Protein AF-A0A127T4Y6-F1 (afdb_monomer_lite)

Foldseek 3Di:
DVVVVVVVCVVVVPPVCPLLNDDLVVLVVLLVVLQVLLVVLVVVLVVVVVVLVVVCVVPPCDPVSVVVVVVNVVSVVSSVVSVVSNVVSVVSNCVVPPD

Sequence (99 aa):
MKVLDSVTGFITRNKKRSFEELSDWMLAVLGVVAFLVAGYWGLMLSEAVPGFIKETNRTGISLPAVGLGLLLGGFGLSVWFFGCIAARCHTLLYERWFK

pLDDT: mean 87.0, std 16.01, range [45.47, 97.94]

Structure (mmCIF, N/CA/C/O backbone):
data_AF-A0A127T4Y6-F1
#
_entry.id   AF-A0A127T4Y6-F1
#
loop_
_atom_site.group_PDB
_atom_site.id
_atom_site.type_symbol
_atom_site.label_atom_id
_atom_site.label_alt_id
_atom_site.label_comp_id
_atom_site.label_asym_id
_atom_site.label_entity_id
_atom_site.label_seq_id
_atom_site.pdbx_PDB_ins_code
_atom_site.Cartn_x
_atom_site.Cartn_y
_atom_site.Cartn_z
_atom_site.occupancy
_atom_site.B_iso_or_equiv
_atom_site.auth_seq_id
_atom_site.auth_comp_id
_atom_site.auth_asym_id
_atom_site.auth_atom_id
_atom_site.pdbx_PDB_model_num
ATOM 1 N N . MET A 1 1 ? -20.222 39.672 1.276 1.00 51.53 1 MET A N 1
ATOM 2 C CA . MET A 1 1 ? -19.619 38.920 2.401 1.00 51.53 1 MET A CA 1
ATOM 3 C C . MET A 1 1 ? -20.484 37.752 2.887 1.00 51.53 1 MET A C 1
ATOM 5 O O . MET A 1 1 ? -19.945 36.667 2.982 1.00 51.53 1 MET A O 1
ATOM 9 N N . LYS A 1 2 ? -21.816 37.881 3.033 1.00 54.62 2 LYS A N 1
ATOM 10 C CA . LYS A 1 2 ? -22.705 36.772 3.470 1.00 54.62 2 LYS A CA 1
ATOM 11 C C . LYS A 1 2 ? -22.629 35.460 2.663 1.00 54.62 2 LYS A C 1
ATOM 13 O O . LYS A 1 2 ? -22.816 34.389 3.223 1.00 54.62 2 LYS A O 1
ATOM 18 N N . VAL A 1 3 ? -22.369 35.530 1.354 1.00 58.75 3 VAL A N 1
ATOM 19 C CA . VAL A 1 3 ? -22.286 34.329 0.499 1.00 58.75 3 VAL A CA 1
ATOM 20 C C . VAL A 1 3 ? -20.987 33.555 0.747 1.00 58.75 3 VAL A C 1
ATOM 22 O O . VAL A 1 3 ? -21.011 32.332 0.792 1.00 58.75 3 VAL A O 1
ATOM 25 N N . LEU A 1 4 ? -19.875 34.258 0.993 1.00 57.22 4 LEU A N 1
ATOM 26 C CA . LEU A 1 4 ? -18.589 33.638 1.330 1.00 57.22 4 LEU A CA 1
ATOM 27 C C . LEU A 1 4 ? -18.660 32.923 2.686 1.00 57.22 4 LEU A C 1
ATOM 29 O O . LEU A 1 4 ? -18.201 31.791 2.777 1.00 57.22 4 LEU A O 1
ATOM 33 N N . ASP A 1 5 ? -19.330 33.514 3.681 1.00 60.09 5 ASP A N 1
ATOM 34 C CA . ASP A 1 5 ? -19.520 32.897 5.005 1.00 60.09 5 ASP A CA 1
ATOM 35 C C . ASP A 1 5 ? -20.446 31.670 4.970 1.00 60.09 5 ASP A C 1
ATOM 37 O O . ASP A 1 5 ? -20.265 30.704 5.712 1.00 60.09 5 ASP A O 1
ATOM 41 N N . SER A 1 6 ? -21.436 31.667 4.073 1.00 57.75 6 SER A N 1
ATOM 42 C CA . SER A 1 6 ? -22.319 30.510 3.904 1.00 57.75 6 SER A CA 1
ATOM 43 C C . SER A 1 6 ? -21.617 29.342 3.206 1.00 57.75 6 SER A C 1
ATOM 45 O O . SER A 1 6 ? -21.907 28.185 3.514 1.00 57.75 6 SER A O 1
ATOM 47 N N . VAL A 1 7 ? -20.695 29.627 2.280 1.00 58.62 7 VAL A N 1
ATOM 48 C CA . VAL A 1 7 ? -19.903 28.605 1.580 1.00 58.62 7 VAL A CA 1
ATOM 49 C C . VAL A 1 7 ? -18.814 28.042 2.498 1.00 58.62 7 VAL A C 1
ATOM 51 O O . VAL A 1 7 ? -18.643 26.823 2.559 1.00 58.62 7 VAL A O 1
ATOM 54 N N . THR A 1 8 ? -18.134 28.881 3.286 1.00 58.03 8 THR A N 1
ATOM 55 C CA . THR A 1 8 ? -17.165 28.411 4.294 1.00 58.03 8 THR A CA 1
ATOM 56 C C . THR A 1 8 ? -17.848 27.620 5.407 1.00 58.03 8 THR A C 1
ATOM 58 O O . THR A 1 8 ? -17.318 26.590 5.827 1.00 58.03 8 THR A O 1
ATOM 61 N N . GLY A 1 9 ? -19.055 28.016 5.824 1.00 54.16 9 GLY A N 1
ATOM 62 C CA . GLY A 1 9 ? -19.888 27.267 6.767 1.00 54.16 9 GLY A CA 1
ATOM 63 C C . GLY A 1 9 ? -20.293 25.881 6.257 1.00 54.16 9 GLY A C 1
ATOM 64 O O . GLY A 1 9 ? -20.284 24.918 7.019 1.00 54.16 9 GLY A O 1
ATOM 65 N N . PHE A 1 10 ? -20.590 25.731 4.963 1.00 52.97 10 PHE A N 1
ATOM 66 C CA . PHE A 1 10 ? -20.938 24.429 4.380 1.00 52.97 10 PHE A CA 1
ATOM 67 C C . PHE A 1 10 ? -19.715 23.505 4.236 1.00 52.97 10 PHE A C 1
ATOM 69 O O . PHE A 1 10 ? -19.812 22.300 4.468 1.00 52.97 10 PHE A O 1
ATOM 76 N N . ILE A 1 11 ? -18.544 24.078 3.933 1.00 52.12 11 ILE A N 1
ATOM 77 C CA . ILE A 1 11 ? -17.266 23.352 3.849 1.00 52.12 11 ILE A CA 1
ATOM 78 C C . ILE A 1 11 ? -16.773 22.916 5.239 1.00 52.12 11 ILE A C 1
ATOM 80 O O . ILE A 1 11 ? -16.244 21.816 5.384 1.00 52.12 11 ILE A O 1
ATOM 84 N N . THR A 1 12 ? -16.987 23.732 6.275 1.00 53.84 12 THR A N 1
ATOM 85 C CA . THR A 1 12 ? -16.591 23.415 7.664 1.00 53.84 12 THR A CA 1
ATOM 86 C C . THR A 1 12 ? -17.602 22.539 8.408 1.00 53.84 12 THR A C 1
ATOM 88 O O . THR A 1 12 ? -17.221 21.807 9.320 1.00 53.84 12 THR A O 1
ATOM 91 N N . ARG A 1 13 ? -18.881 22.546 8.008 1.00 45.81 13 ARG A N 1
ATOM 92 C CA . ARG A 1 13 ? -19.943 21.720 8.612 1.00 45.81 13 ARG A CA 1
ATOM 93 C C . ARG A 1 13 ? -19.939 20.262 8.149 1.00 45.81 13 ARG A C 1
ATOM 95 O O . ARG A 1 13 ? -20.530 19.418 8.823 1.00 45.81 13 ARG A O 1
ATOM 102 N N . ASN A 1 14 ? -19.205 19.925 7.090 1.00 45.47 14 ASN A N 1
ATOM 103 C CA . ASN A 1 14 ? -18.748 18.553 6.874 1.00 45.47 14 ASN A CA 1
ATOM 104 C C . ASN A 1 14 ? -17.603 18.254 7.848 1.00 45.47 14 ASN A C 1
ATOM 106 O O . ASN A 1 14 ? -16.452 18.066 7.451 1.00 45.47 14 ASN A O 1
ATOM 110 N N . LYS A 1 15 ? -17.929 18.210 9.148 1.00 47.28 15 LYS A N 1
ATOM 111 C CA . LYS A 1 15 ? -17.091 17.575 10.164 1.00 47.28 15 LYS A CA 1
ATOM 112 C C . LYS A 1 15 ? -16.781 16.194 9.598 1.00 47.28 15 LYS A C 1
ATOM 114 O O . LYS A 1 15 ? -17.694 15.382 9.454 1.00 47.28 15 LYS A O 1
ATOM 119 N N . LYS A 1 16 ? -15.541 15.981 9.143 1.00 46.38 16 LYS A N 1
ATOM 120 C CA . LYS A 1 16 ? -15.112 14.692 8.601 1.00 46.38 16 LYS A CA 1
ATOM 121 C C . LYS A 1 16 ? -15.465 13.674 9.674 1.00 46.38 16 LYS A C 1
ATOM 123 O O . LYS A 1 16 ? -14.869 13.732 10.746 1.00 46.38 16 LYS A O 1
ATOM 128 N N . ARG A 1 17 ? -16.483 12.840 9.433 1.00 56.50 17 ARG A N 1
ATOM 129 C CA . ARG A 1 17 ? -16.857 11.784 10.374 1.00 56.50 17 ARG A CA 1
ATOM 130 C C . ARG A 1 17 ? -15.606 10.945 10.550 1.00 56.50 17 ARG A C 1
ATOM 132 O O . ARG A 1 17 ? -15.142 10.325 9.592 1.00 56.50 17 ARG A O 1
ATOM 139 N N . SER A 1 18 ? -14.991 11.060 11.723 1.00 71.06 18 SER A N 1
ATOM 140 C CA . SER A 1 18 ? -13.783 10.311 12.043 1.00 71.06 18 SER A CA 1
ATOM 141 C C . SER A 1 18 ? -14.141 8.832 11.972 1.00 71.06 18 SER A C 1
ATOM 143 O O . SER A 1 18 ? -15.278 8.460 12.270 1.00 71.06 18 SER A O 1
ATOM 145 N N . PHE A 1 19 ? -13.190 7.972 11.610 1.00 77.31 19 PHE A N 1
ATOM 146 C CA . PHE A 1 19 ? -13.409 6.525 11.685 1.00 77.31 19 PHE A CA 1
ATOM 147 C C . PHE A 1 19 ? -13.853 6.094 13.098 1.00 77.31 19 PHE A C 1
ATOM 149 O O . PHE A 1 19 ? -14.574 5.118 13.259 1.00 77.31 19 PHE A O 1
ATOM 156 N N . GLU A 1 20 ? -13.502 6.878 14.115 1.00 77.75 20 GLU A N 1
ATOM 157 C CA . GLU A 1 20 ? -13.928 6.707 15.507 1.00 77.75 20 GLU A CA 1
ATOM 158 C C . GLU A 1 20 ? -15.432 6.909 15.742 1.00 77.75 20 GLU A C 1
ATOM 160 O O . GLU A 1 20 ? -15.970 6.365 16.698 1.00 77.75 20 GLU A O 1
ATOM 165 N N . GLU A 1 21 ? -16.137 7.653 14.892 1.00 80.44 21 GLU A N 1
ATOM 166 C CA . GLU A 1 21 ? -17.585 7.877 15.030 1.00 80.44 21 GLU A CA 1
ATOM 167 C C . GLU A 1 21 ? -18.414 6.781 14.315 1.00 80.44 21 GLU A C 1
ATOM 169 O O . GLU A 1 21 ? -19.643 6.787 14.386 1.00 80.44 21 GLU A O 1
ATOM 174 N N . LEU A 1 22 ? -17.769 5.839 13.610 1.00 84.25 22 LEU A N 1
ATOM 175 C CA . LEU A 1 22 ? -18.428 4.745 12.883 1.00 84.25 22 LEU A CA 1
ATOM 176 C C . LEU A 1 22 ? -18.791 3.577 13.818 1.00 84.25 22 LEU A C 1
ATOM 178 O O . LEU A 1 22 ? -18.086 3.313 14.793 1.00 84.25 22 LEU A O 1
ATOM 182 N N . SER A 1 23 ? -19.863 2.842 13.494 1.00 89.38 23 SER A N 1
ATOM 183 C CA . SER A 1 23 ? -20.215 1.596 14.190 1.00 89.38 23 SER A CA 1
ATOM 184 C C . SER A 1 23 ? -19.236 0.468 13.854 1.00 89.38 23 SER A C 1
ATOM 186 O O . SER A 1 23 ? -18.646 0.449 12.772 1.00 89.38 23 SER A O 1
ATOM 188 N N . ASP A 1 24 ? -19.098 -0.502 14.758 1.00 90.50 24 ASP A N 1
ATOM 189 C CA . ASP A 1 24 ? -18.136 -1.605 14.618 1.00 90.50 24 ASP A CA 1
ATOM 190 C C . ASP A 1 24 ? -18.374 -2.424 13.347 1.00 90.50 24 ASP A C 1
ATOM 192 O O . ASP A 1 24 ? -17.451 -2.691 12.586 1.00 90.50 24 ASP A O 1
ATOM 196 N N . TRP A 1 25 ? -19.634 -2.739 13.043 1.00 89.31 25 TRP A N 1
ATOM 197 C CA . TRP A 1 25 ? -19.986 -3.447 11.812 1.00 89.31 25 TRP A CA 1
ATOM 198 C C . TRP A 1 25 ? -19.620 -2.662 10.550 1.00 89.31 25 TRP A C 1
ATOM 200 O O . TRP A 1 25 ? -19.145 -3.247 9.578 1.00 89.31 25 TRP A O 1
ATOM 210 N N . MET A 1 26 ? -19.788 -1.336 10.558 1.00 90.00 26 MET A N 1
ATOM 211 C CA . MET A 1 26 ? -19.431 -0.502 9.410 1.00 90.00 26 MET A CA 1
ATOM 212 C C . MET A 1 26 ? -17.910 -0.385 9.252 1.00 90.00 26 MET A C 1
ATOM 214 O O . MET A 1 26 ? -17.413 -0.431 8.127 1.00 90.00 26 MET A O 1
ATOM 218 N N . LEU A 1 27 ? -17.168 -0.309 10.364 1.00 91.88 27 LEU A N 1
ATOM 219 C CA . LEU A 1 27 ? -15.704 -0.382 10.371 1.00 91.88 27 LEU A CA 1
ATOM 220 C C . LEU A 1 27 ? -15.193 -1.727 9.858 1.00 91.88 27 LEU A C 1
ATOM 222 O O . LEU A 1 27 ? -14.242 -1.751 9.080 1.00 91.88 27 LEU A O 1
ATOM 226 N N . ALA A 1 28 ? -15.827 -2.832 10.250 1.00 93.50 28 ALA A N 1
ATOM 227 C CA . ALA A 1 28 ? -15.447 -4.168 9.806 1.00 93.50 28 ALA A CA 1
ATOM 228 C C . ALA A 1 28 ? -15.640 -4.324 8.295 1.00 93.50 28 ALA A C 1
ATOM 230 O O . ALA A 1 28 ? -14.707 -4.715 7.597 1.00 93.50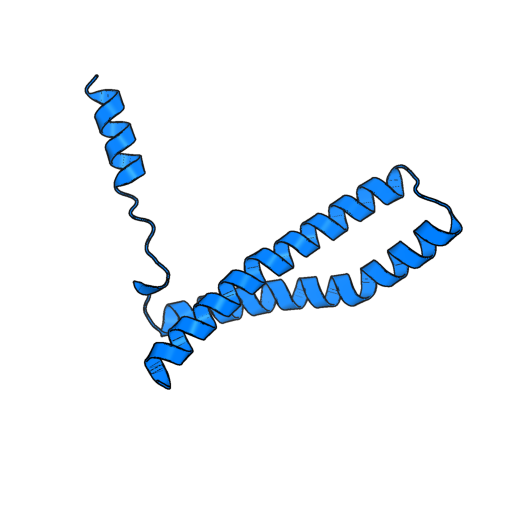 28 ALA A O 1
ATOM 231 N N . VAL A 1 29 ? -16.808 -3.941 7.769 1.00 94.94 29 VAL A N 1
ATOM 232 C CA . VAL A 1 29 ? -17.077 -3.997 6.322 1.00 94.94 29 VAL A CA 1
ATOM 233 C C . VAL A 1 29 ? -16.103 -3.108 5.551 1.00 94.94 29 VAL A C 1
ATOM 235 O O . VAL A 1 29 ? -15.504 -3.558 4.575 1.00 94.94 29 VAL A O 1
ATOM 238 N N . LEU A 1 30 ? -15.895 -1.866 5.997 1.00 94.06 30 LEU A N 1
ATOM 239 C CA . LEU A 1 30 ? -14.983 -0.937 5.332 1.00 94.06 30 LEU A CA 1
ATOM 240 C C . LEU A 1 30 ? -13.533 -1.435 5.369 1.00 94.06 30 LEU A C 1
ATOM 242 O O . LEU A 1 30 ? -12.838 -1.377 4.355 1.00 94.06 30 LEU A O 1
ATOM 246 N N . GLY A 1 31 ? -13.098 -1.962 6.514 1.00 95.06 31 GLY A N 1
ATOM 247 C CA . GLY A 1 31 ? -11.775 -2.546 6.694 1.00 95.06 31 GLY A CA 1
ATOM 248 C C . GLY A 1 31 ? -11.550 -3.753 5.788 1.00 95.06 31 GLY A C 1
ATOM 249 O O . GLY A 1 31 ? -10.521 -3.817 5.122 1.00 95.06 31 GLY A O 1
ATOM 250 N N . VAL A 1 32 ? -12.525 -4.664 5.693 1.00 97.31 32 VAL A N 1
ATOM 251 C CA . VAL A 1 32 ? -12.455 -5.843 4.813 1.00 97.31 32 VAL A CA 1
ATOM 252 C C . VAL A 1 32 ? -12.422 -5.435 3.343 1.00 97.31 32 VAL A C 1
ATOM 254 O O . VAL A 1 32 ? -11.571 -5.921 2.604 1.00 97.31 32 VAL A O 1
ATOM 257 N N . VAL A 1 33 ? -13.292 -4.522 2.905 1.00 97.12 33 VAL A N 1
ATOM 258 C CA . VAL A 1 33 ? -13.293 -4.057 1.507 1.00 97.12 33 VAL A CA 1
ATOM 259 C C . VAL A 1 33 ? -11.968 -3.378 1.161 1.00 97.12 33 VAL A C 1
ATOM 261 O O . VAL A 1 33 ? -11.370 -3.695 0.133 1.00 97.12 33 VAL A O 1
ATOM 264 N N . ALA A 1 34 ? -11.467 -2.496 2.029 1.00 95.94 34 ALA A N 1
ATOM 265 C CA . ALA A 1 34 ? -10.173 -1.851 1.825 1.00 95.94 34 ALA A CA 1
ATOM 266 C C . ALA A 1 34 ? -9.027 -2.876 1.799 1.00 95.94 34 ALA A C 1
ATOM 268 O O . ALA A 1 34 ? -8.156 -2.806 0.932 1.00 95.94 34 ALA A O 1
ATOM 269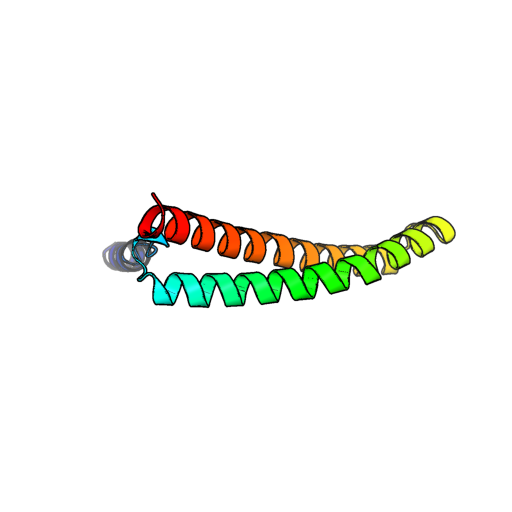 N N . PHE A 1 35 ? -9.059 -3.869 2.691 1.00 96.81 35 PHE A N 1
ATOM 270 C CA . PHE A 1 35 ? -8.083 -4.953 2.720 1.00 96.81 35 PHE A CA 1
ATOM 271 C C . PHE A 1 35 ? -8.101 -5.776 1.428 1.00 96.81 35 PHE A C 1
ATOM 273 O O . PHE A 1 35 ? -7.040 -6.051 0.880 1.00 96.81 35 PHE A O 1
ATOM 280 N N . LEU A 1 36 ? -9.278 -6.124 0.901 1.00 97.62 36 LEU A N 1
ATOM 281 C CA . LEU A 1 36 ? -9.400 -6.877 -0.351 1.00 97.62 36 LEU A CA 1
ATOM 282 C C . LEU A 1 36 ? -8.859 -6.091 -1.547 1.00 97.62 36 LEU A C 1
ATOM 284 O O . LEU A 1 36 ? -8.146 -6.657 -2.373 1.00 97.62 36 LEU A O 1
ATOM 288 N N . VAL A 1 37 ? -9.146 -4.788 -1.627 1.00 96.38 37 VAL A N 1
ATOM 289 C CA . VAL A 1 37 ? -8.611 -3.925 -2.692 1.00 96.38 37 VAL A CA 1
ATOM 290 C C . VAL A 1 37 ? -7.087 -3.831 -2.597 1.00 96.38 37 VAL A C 1
ATOM 292 O O . VAL A 1 37 ? -6.396 -4.032 -3.596 1.00 96.38 37 VAL A O 1
ATOM 295 N N . ALA A 1 38 ? -6.551 -3.565 -1.403 1.00 97.12 38 ALA A N 1
ATOM 296 C CA . ALA A 1 38 ? -5.108 -3.504 -1.185 1.00 97.12 38 ALA A CA 1
ATOM 297 C C . ALA A 1 38 ? -4.430 -4.854 -1.465 1.00 97.12 38 ALA A C 1
ATOM 299 O O . ALA A 1 38 ? -3.383 -4.895 -2.105 1.00 97.12 38 ALA A O 1
ATOM 300 N N . GLY A 1 39 ? -5.046 -5.955 -1.035 1.00 96.88 39 GLY A N 1
ATOM 301 C CA . GLY A 1 39 ? -4.562 -7.312 -1.259 1.00 96.88 39 GLY A CA 1
ATOM 302 C C . GLY A 1 39 ? -4.529 -7.676 -2.739 1.00 96.88 39 GLY A C 1
ATOM 303 O O . GLY A 1 39 ? -3.505 -8.151 -3.218 1.00 96.88 39 GLY A O 1
ATOM 304 N N . TYR A 1 40 ? -5.599 -7.390 -3.487 1.00 97.50 40 TYR A N 1
ATOM 305 C CA . TYR A 1 40 ? -5.659 -7.657 -4.926 1.00 97.50 40 TYR A 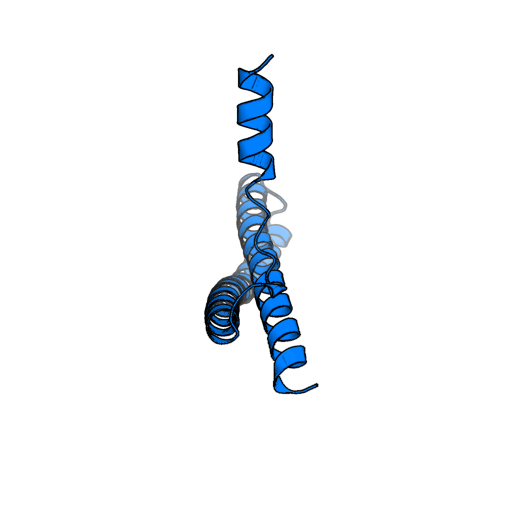CA 1
ATOM 306 C C . TYR A 1 40 ? -4.536 -6.943 -5.686 1.00 97.50 40 TYR A C 1
ATOM 308 O O . TYR A 1 40 ? -3.756 -7.581 -6.394 1.00 97.50 40 TYR A O 1
ATOM 316 N N . TRP A 1 41 ? -4.411 -5.625 -5.502 1.00 96.69 41 TRP A N 1
ATOM 317 C CA . TRP A 1 41 ? -3.358 -4.858 -6.166 1.00 96.69 41 TRP A CA 1
ATOM 318 C C . TRP A 1 41 ? -1.964 -5.238 -5.661 1.00 96.69 41 TRP A C 1
ATOM 320 O O . TRP A 1 41 ? -1.023 -5.263 -6.446 1.00 96.69 41 TRP A O 1
ATOM 330 N N . GLY A 1 42 ? -1.825 -5.581 -4.378 1.00 97.62 42 GLY A N 1
ATOM 331 C CA . GLY A 1 42 ? -0.569 -6.054 -3.801 1.00 97.62 42 GLY A CA 1
ATOM 332 C C . GLY A 1 42 ? -0.090 -7.354 -4.445 1.00 97.62 42 GLY A C 1
ATOM 333 O O . GLY A 1 42 ? 1.078 -7.455 -4.820 1.00 97.62 42 GLY A O 1
ATOM 334 N N . LEU A 1 43 ? -0.995 -8.316 -4.646 1.00 97.94 43 LEU A N 1
ATOM 335 C CA . LEU A 1 43 ? -0.693 -9.573 -5.334 1.00 97.94 43 LEU A CA 1
ATOM 336 C C . LEU A 1 43 ? -0.345 -9.331 -6.805 1.00 97.94 43 LEU A C 1
ATOM 338 O O . LEU A 1 43 ? 0.699 -9.791 -7.263 1.00 97.94 43 LEU A O 1
ATOM 342 N N . MET A 1 44 ? -1.144 -8.530 -7.514 1.00 97.75 44 MET A N 1
ATOM 343 C CA . MET A 1 44 ? -0.861 -8.152 -8.903 1.00 97.75 44 MET A CA 1
ATOM 344 C C . MET A 1 44 ? 0.529 -7.508 -9.046 1.00 97.75 44 MET A C 1
ATOM 346 O O . MET A 1 44 ? 1.308 -7.893 -9.918 1.00 97.75 44 MET A O 1
ATOM 350 N N . LEU A 1 45 ? 0.887 -6.574 -8.158 1.00 97.94 45 LEU A N 1
ATOM 351 C CA . LEU A 1 45 ? 2.203 -5.931 -8.167 1.00 97.94 45 LEU A CA 1
ATOM 352 C C . LEU A 1 45 ? 3.332 -6.908 -7.836 1.00 97.94 45 LEU A C 1
ATOM 354 O O . LEU A 1 45 ? 4.410 -6.793 -8.420 1.00 97.94 45 LEU A O 1
ATOM 358 N N . SER A 1 46 ? 3.095 -7.869 -6.938 1.00 97.31 46 SER A N 1
ATOM 359 C CA . SER A 1 46 ? 4.093 -8.886 -6.587 1.00 97.31 46 SER A CA 1
ATOM 360 C C . SER A 1 46 ? 4.493 -9.757 -7.781 1.00 97.31 46 SER A C 1
ATOM 362 O O . SER A 1 46 ? 5.640 -10.190 -7.860 1.00 97.31 46 SER A O 1
ATOM 364 N N . GLU A 1 47 ? 3.590 -9.940 -8.746 1.00 96.94 47 GLU A N 1
ATOM 365 C CA . GLU A 1 47 ? 3.858 -10.663 -9.990 1.00 96.94 47 GLU A CA 1
ATOM 366 C C . GLU A 1 47 ? 4.414 -9.739 -11.088 1.00 96.94 47 GLU A C 1
ATOM 368 O O . GLU A 1 47 ? 5.368 -10.093 -11.786 1.00 96.94 47 GLU A O 1
ATOM 373 N N . ALA A 1 48 ? 3.859 -8.531 -11.233 1.00 96.38 48 ALA A N 1
ATOM 374 C CA . ALA A 1 48 ? 4.184 -7.626 -12.336 1.00 96.38 48 ALA A CA 1
ATOM 375 C C . ALA A 1 48 ? 5.518 -6.877 -12.15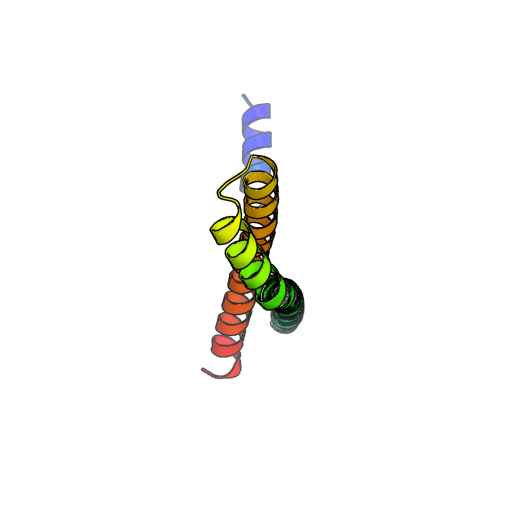9 1.00 96.38 48 ALA A C 1
ATOM 377 O O . ALA A 1 48 ? 6.290 -6.737 -13.115 1.00 96.38 48 ALA A O 1
ATOM 378 N N . VAL A 1 49 ? 5.814 -6.389 -10.949 1.00 97.12 49 VAL A N 1
ATOM 379 C CA . VAL A 1 49 ? 6.999 -5.554 -10.682 1.00 97.12 49 VAL A CA 1
ATOM 380 C C . VAL A 1 49 ? 8.314 -6.304 -10.940 1.00 97.12 49 VAL A C 1
ATOM 382 O O . VAL A 1 49 ? 9.186 -5.724 -11.593 1.00 97.12 49 VAL A O 1
ATOM 385 N N . PRO A 1 50 ? 8.494 -7.578 -10.530 1.00 97.56 50 PRO A N 1
ATOM 386 C CA . PRO A 1 50 ? 9.719 -8.317 -10.842 1.00 97.56 50 PRO A CA 1
ATOM 387 C C . PRO A 1 50 ? 9.987 -8.439 -12.347 1.00 97.56 50 PRO A C 1
ATOM 389 O O . PRO A 1 50 ? 11.125 -8.260 -12.789 1.00 97.56 50 PRO A O 1
ATOM 392 N N . GLY A 1 51 ? 8.944 -8.699 -13.145 1.00 96.44 51 GLY A N 1
ATOM 393 C CA . GLY A 1 51 ? 9.046 -8.763 -14.605 1.00 96.44 51 GLY A CA 1
ATOM 394 C C . GLY A 1 51 ? 9.438 -7.418 -15.216 1.00 96.44 51 GLY A C 1
ATOM 395 O O . GLY A 1 51 ? 10.361 -7.353 -16.030 1.00 96.44 51 GLY A O 1
ATOM 396 N N . PHE A 1 52 ? 8.804 -6.337 -14.758 1.00 96.00 52 PHE A N 1
ATOM 397 C CA . PHE A 1 52 ? 9.131 -4.973 -15.174 1.00 96.00 52 PHE A CA 1
ATOM 398 C C . PHE A 1 52 ? 10.589 -4.592 -14.868 1.00 96.00 52 PHE A C 1
ATOM 400 O O . PHE A 1 52 ? 11.287 -4.074 -15.744 1.00 96.00 52 PHE A O 1
ATOM 407 N N . ILE A 1 53 ? 11.071 -4.881 -13.653 1.00 96.44 53 ILE A N 1
ATOM 408 C CA . ILE A 1 53 ? 12.459 -4.607 -13.249 1.00 96.44 53 ILE A CA 1
ATOM 409 C C . ILE A 1 53 ? 13.431 -5.397 -14.124 1.00 96.44 53 ILE A C 1
ATOM 411 O O . ILE A 1 53 ? 14.412 -4.840 -14.618 1.00 96.44 53 ILE A O 1
ATOM 415 N N . LYS A 1 54 ? 13.157 -6.690 -14.342 1.00 96.75 54 LYS A N 1
ATOM 416 C CA . LYS A 1 54 ? 14.013 -7.554 -15.159 1.00 96.75 54 LYS A CA 1
ATOM 417 C C . LYS A 1 54 ? 14.167 -7.009 -16.576 1.00 96.75 54 LYS A C 1
ATOM 419 O O . LYS A 1 54 ? 15.287 -6.981 -17.076 1.00 96.75 54 LYS A O 1
ATOM 424 N N . GLU A 1 55 ? 13.079 -6.578 -17.204 1.00 94.69 55 GLU A N 1
ATOM 425 C CA . GLU A 1 55 ? 13.136 -6.069 -18.575 1.00 94.69 55 GLU A CA 1
ATOM 426 C C . GLU A 1 55 ? 13.807 -4.694 -18.644 1.00 94.69 55 GLU A C 1
ATOM 428 O O . GLU A 1 55 ? 14.726 -4.493 -19.437 1.00 94.69 55 GLU A O 1
ATOM 433 N N . THR A 1 56 ? 13.456 -3.791 -17.726 1.00 94.50 56 THR A N 1
ATOM 434 C CA . THR A 1 56 ? 14.067 -2.454 -17.640 1.00 94.50 56 THR A CA 1
ATOM 435 C C . THR A 1 56 ? 15.581 -2.534 -17.431 1.00 94.50 56 THR A C 1
ATOM 437 O O . THR A 1 56 ? 16.331 -1.775 -18.042 1.00 94.50 56 THR A O 1
ATOM 440 N N . ASN A 1 57 ? 16.059 -3.492 -16.632 1.00 95.31 57 ASN A N 1
ATOM 441 C CA . ASN A 1 57 ? 17.493 -3.707 -16.424 1.00 95.31 57 ASN A CA 1
ATOM 442 C C . ASN A 1 57 ? 18.221 -4.223 -17.677 1.00 95.31 57 ASN A C 1
ATOM 444 O O . ASN A 1 57 ? 19.430 -4.032 -17.791 1.00 95.31 57 ASN A O 1
ATOM 448 N N . ARG A 1 58 ? 17.522 -4.884 -18.609 1.00 94.62 58 ARG A N 1
ATOM 449 C CA . ARG A 1 58 ? 18.119 -5.408 -19.851 1.00 94.62 58 ARG A CA 1
ATOM 450 C C . ARG A 1 58 ? 18.148 -4.365 -20.956 1.00 94.62 58 ARG A C 1
ATOM 452 O O . ARG A 1 58 ? 19.139 -4.274 -21.672 1.00 94.62 58 ARG A O 1
ATOM 459 N N . THR A 1 59 ? 17.067 -3.607 -21.109 1.00 91.44 59 THR A N 1
ATOM 460 C CA . THR A 1 59 ? 16.895 -2.665 -22.226 1.00 91.44 59 THR A CA 1
ATOM 461 C C . THR A 1 59 ? 17.212 -1.217 -21.857 1.00 91.44 59 THR A C 1
ATOM 463 O O . THR A 1 59 ? 17.245 -0.358 -22.734 1.00 91.44 59 THR A O 1
ATOM 466 N N . GLY A 1 60 ? 17.421 -0.931 -20.569 1.00 90.06 60 GLY A N 1
ATOM 467 C CA . GLY A 1 60 ? 17.506 0.426 -20.037 1.00 90.06 60 GLY A CA 1
ATOM 468 C C . GLY A 1 60 ? 16.130 1.075 -19.847 1.00 90.06 60 GLY A C 1
ATOM 469 O O . GLY A 1 60 ? 15.089 0.532 -20.232 1.00 90.06 60 GLY A O 1
ATOM 470 N N . ILE A 1 61 ? 16.125 2.267 -19.241 1.00 91.75 61 ILE A N 1
ATOM 471 C CA . ILE A 1 61 ? 14.904 3.042 -18.984 1.00 91.75 61 ILE A CA 1
ATOM 472 C C . ILE A 1 61 ? 14.475 3.742 -20.276 1.00 91.75 61 ILE A C 1
ATOM 474 O O . ILE A 1 61 ? 14.962 4.816 -20.622 1.00 91.75 61 ILE A O 1
ATOM 478 N N . SER A 1 62 ? 13.550 3.114 -20.996 1.00 92.19 62 SER A N 1
ATOM 479 C CA . SER A 1 62 ? 12.887 3.696 -22.162 1.00 92.19 62 SER A CA 1
ATOM 480 C C . SER A 1 62 ? 11.667 4.534 -21.750 1.00 92.19 62 SER A C 1
ATOM 482 O O . SER A 1 62 ? 11.129 4.380 -20.653 1.00 92.19 62 SER A O 1
ATOM 484 N N . LEU A 1 63 ? 11.182 5.410 -22.635 1.00 92.69 63 LEU A N 1
ATOM 485 C CA . LEU A 1 63 ? 9.973 6.203 -22.371 1.00 92.69 63 LEU A CA 1
ATOM 486 C C . LEU A 1 63 ? 8.734 5.327 -22.051 1.00 92.69 63 LEU A C 1
ATOM 488 O O . LEU A 1 63 ? 8.026 5.642 -21.091 1.00 92.69 63 LEU A O 1
ATOM 492 N N . PRO A 1 64 ? 8.490 4.194 -22.747 1.00 91.94 64 PRO A N 1
ATOM 493 C CA . PRO A 1 64 ? 7.458 3.238 -22.343 1.00 91.94 64 PRO A CA 1
ATOM 494 C C . PRO A 1 64 ? 7.684 2.642 -20.949 1.00 91.94 64 PRO A C 1
ATOM 496 O O . PRO A 1 64 ? 6.722 2.475 -20.201 1.00 91.94 64 PRO A O 1
ATOM 499 N N . ALA A 1 65 ? 8.937 2.358 -20.571 1.00 92.44 65 ALA A N 1
ATOM 500 C CA . ALA A 1 65 ? 9.256 1.840 -19.241 1.00 92.44 65 ALA A CA 1
ATOM 501 C C . ALA A 1 65 ? 8.929 2.863 -18.142 1.00 92.44 65 ALA A C 1
ATOM 503 O O . ALA A 1 65 ? 8.397 2.488 -17.101 1.00 92.44 65 ALA A O 1
ATOM 504 N N . VAL A 1 66 ? 9.158 4.158 -18.386 1.00 95.25 66 VAL A N 1
ATOM 505 C CA . VAL A 1 66 ? 8.731 5.227 -17.465 1.00 95.25 66 VAL A CA 1
ATOM 506 C C . VAL A 1 66 ? 7.209 5.250 -17.326 1.00 95.25 66 VAL A C 1
ATOM 508 O O . VAL A 1 66 ? 6.701 5.288 -16.207 1.00 95.25 66 VAL A O 1
ATOM 511 N N . GLY A 1 67 ? 6.475 5.182 -18.441 1.00 95.75 67 GLY A N 1
ATOM 512 C CA . GLY A 1 67 ? 5.010 5.150 -18.422 1.00 95.75 67 GLY A CA 1
ATOM 513 C C . GLY A 1 67 ? 4.458 3.958 -17.636 1.00 95.75 67 GLY A C 1
ATOM 514 O O . GLY A 1 67 ? 3.596 4.127 -16.773 1.00 95.75 67 GLY A O 1
ATOM 515 N N . LEU A 1 68 ? 5.002 2.762 -17.873 1.00 95.06 68 LEU A N 1
ATOM 516 C CA . LEU A 1 68 ? 4.619 1.556 -17.142 1.00 95.06 68 LEU A CA 1
ATOM 517 C C . LEU A 1 68 ? 5.011 1.636 -15.659 1.00 95.06 68 LEU A C 1
ATOM 519 O O . LEU A 1 68 ? 4.221 1.258 -14.798 1.00 95.06 68 LEU A O 1
ATOM 523 N N . GLY A 1 69 ? 6.184 2.188 -15.346 1.00 96.25 69 GLY A N 1
ATOM 524 C CA . GLY A 1 69 ? 6.628 2.419 -13.973 1.00 96.25 69 GLY A CA 1
ATOM 525 C C . GLY A 1 69 ? 5.707 3.370 -13.205 1.00 96.25 69 GLY A C 1
ATOM 526 O O . GLY A 1 69 ? 5.354 3.085 -12.063 1.00 96.25 69 GLY A O 1
ATOM 527 N N . LEU A 1 70 ? 5.250 4.456 -13.835 1.00 97.44 70 LEU A N 1
ATOM 528 C CA . LEU A 1 70 ? 4.267 5.371 -13.243 1.00 97.44 70 LEU A CA 1
ATOM 529 C C . LEU A 1 70 ? 2.917 4.685 -13.012 1.00 97.44 70 LEU A C 1
ATOM 531 O O . LEU A 1 70 ? 2.307 4.885 -11.962 1.00 97.44 70 LEU A O 1
ATOM 535 N N . LEU A 1 71 ? 2.470 3.850 -13.953 1.00 96.56 71 LEU A N 1
ATOM 536 C CA . LEU A 1 71 ? 1.238 3.076 -13.804 1.00 96.56 71 LEU A CA 1
ATOM 537 C C . LEU A 1 71 ? 1.328 2.094 -12.623 1.00 96.56 71 LEU A C 1
ATOM 539 O O . LEU A 1 71 ? 0.446 2.082 -11.764 1.00 96.56 71 LEU A O 1
ATOM 543 N N . LEU A 1 72 ? 2.416 1.320 -12.539 1.00 97.44 72 LEU A N 1
ATOM 544 C CA . LEU A 1 72 ? 2.682 0.408 -11.419 1.00 97.44 72 LEU A CA 1
ATOM 545 C C . LEU A 1 72 ? 2.805 1.170 -10.092 1.00 97.44 72 LEU A C 1
ATOM 547 O O . LEU A 1 72 ? 2.254 0.741 -9.079 1.00 97.44 72 LEU A O 1
ATOM 551 N N . GLY A 1 73 ? 3.453 2.336 -10.103 1.00 97.31 73 GLY A N 1
ATOM 552 C CA . GLY A 1 73 ? 3.519 3.239 -8.956 1.00 97.31 73 GLY A CA 1
ATOM 553 C C . GLY A 1 73 ? 2.138 3.720 -8.502 1.00 97.31 73 GLY A C 1
ATOM 554 O O . GLY A 1 73 ? 1.860 3.725 -7.305 1.00 97.31 73 GLY A O 1
ATOM 555 N N . GLY A 1 74 ? 1.240 4.047 -9.434 1.00 97.56 74 GLY A N 1
ATOM 556 C CA . GLY A 1 74 ? -0.149 4.415 -9.140 1.00 97.56 74 GLY A CA 1
ATOM 557 C C . GLY A 1 74 ? -0.948 3.287 -8.477 1.00 97.56 74 GLY A C 1
ATOM 558 O O . GLY A 1 74 ? -1.671 3.520 -7.501 1.00 97.56 74 GLY A O 1
ATOM 559 N N . PHE A 1 75 ? -0.769 2.045 -8.933 1.00 96.62 75 PHE A N 1
ATOM 560 C CA . PHE A 1 75 ? -1.327 0.882 -8.236 1.00 96.62 75 PHE A CA 1
ATOM 561 C C . PHE A 1 75 ? -0.699 0.700 -6.849 1.00 96.62 75 PHE A C 1
ATOM 563 O O . PHE A 1 75 ? -1.422 0.441 -5.889 1.00 96.62 75 PHE A O 1
ATOM 570 N N . GLY A 1 76 ? 0.610 0.920 -6.704 1.00 97.38 76 GLY A N 1
ATOM 571 C CA . GLY A 1 76 ? 1.296 0.885 -5.408 1.00 97.38 76 GLY A CA 1
ATOM 572 C C . GLY A 1 76 ? 0.751 1.918 -4.419 1.00 97.38 76 GLY A C 1
ATOM 573 O O . GLY A 1 76 ? 0.502 1.597 -3.258 1.00 97.38 76 GLY A O 1
ATOM 574 N N . LEU A 1 77 ? 0.470 3.137 -4.886 1.00 97.81 77 LEU A N 1
ATOM 575 C CA . LEU A 1 77 ? -0.200 4.169 -4.089 1.00 97.81 77 LEU A CA 1
ATOM 576 C C . LEU A 1 77 ? -1.609 3.740 -3.668 1.00 97.81 77 LEU A C 1
ATOM 578 O O . LEU A 1 7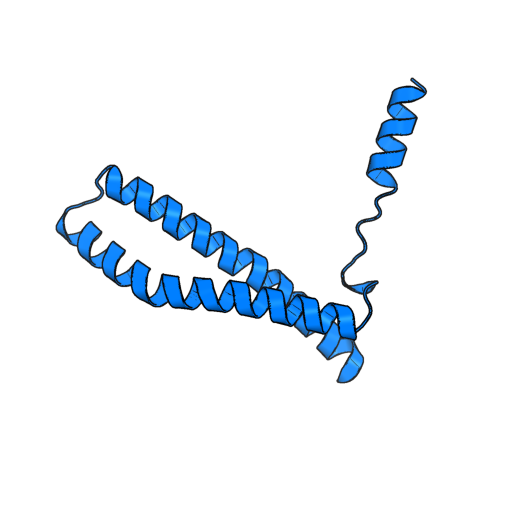7 ? -2.024 4.020 -2.545 1.00 97.81 77 LEU A O 1
ATOM 582 N N . SER A 1 78 ? -2.327 3.027 -4.536 1.00 95.44 78 SER A N 1
ATOM 583 C CA . SER A 1 78 ? -3.642 2.473 -4.202 1.00 95.44 78 SER A CA 1
ATOM 584 C C . SER A 1 78 ? -3.529 1.413 -3.102 1.00 95.44 78 SER A C 1
ATOM 586 O O . SER A 1 78 ? -4.247 1.500 -2.106 1.00 95.44 78 SER A O 1
ATOM 588 N N . VAL A 1 79 ? -2.583 0.470 -3.219 1.00 97.62 79 VAL A N 1
ATOM 589 C CA . VAL A 1 79 ? -2.288 -0.520 -2.162 1.00 97.62 79 VAL A CA 1
ATOM 590 C C . VAL A 1 79 ? -1.989 0.174 -0.843 1.00 97.62 79 VAL A C 1
ATOM 592 O O . VAL A 1 79 ? -2.569 -0.185 0.180 1.00 97.62 79 VAL A O 1
ATOM 595 N N . TRP A 1 80 ? -1.129 1.191 -0.868 1.00 97.12 80 TRP A N 1
ATOM 596 C CA . TRP A 1 80 ? -0.773 1.948 0.325 1.00 97.12 80 TRP A CA 1
ATOM 597 C C . TRP A 1 80 ? -2.007 2.593 0.958 1.00 97.12 80 TRP A C 1
ATOM 599 O O . TRP A 1 80 ? -2.274 2.398 2.143 1.00 97.12 80 TRP A O 1
ATOM 609 N N . PHE A 1 81 ? -2.776 3.352 0.177 1.00 96.69 81 PHE A N 1
ATOM 610 C CA . PHE A 1 81 ? -3.923 4.103 0.677 1.00 96.69 81 PHE A CA 1
ATOM 611 C C . PHE A 1 81 ? -4.984 3.188 1.299 1.00 96.69 81 PHE A C 1
ATOM 613 O O . PHE A 1 81 ? -5.393 3.396 2.445 1.00 96.69 81 PHE A O 1
ATOM 620 N N . PHE A 1 82 ? -5.391 2.138 0.580 1.00 96.44 82 PHE A N 1
ATOM 621 C CA . PHE A 1 82 ? -6.371 1.179 1.087 1.00 96.44 82 PHE A CA 1
ATOM 622 C C . PHE A 1 82 ? -5.811 0.329 2.236 1.00 96.44 82 PHE A C 1
ATOM 624 O O . PHE A 1 82 ? -6.538 0.039 3.186 1.00 96.44 82 PHE A O 1
ATOM 631 N N . GLY A 1 83 ? -4.513 0.015 2.221 1.00 96.12 83 GLY A N 1
ATOM 632 C CA . GLY A 1 83 ? -3.825 -0.647 3.329 1.00 96.12 83 GLY A CA 1
ATOM 633 C C . GLY A 1 83 ? -3.862 0.179 4.617 1.00 96.12 83 GLY A C 1
ATOM 634 O O . GLY A 1 83 ? -4.182 -0.355 5.678 1.00 96.12 83 GLY A O 1
ATOM 635 N N . CYS A 1 84 ? -3.636 1.494 4.537 1.00 96.62 84 CYS A N 1
ATOM 636 C CA . CYS A 1 84 ? -3.768 2.392 5.687 1.00 96.62 84 CYS A CA 1
ATOM 637 C C . CYS A 1 84 ? -5.203 2.439 6.232 1.00 96.62 84 CYS A C 1
ATOM 639 O O . CYS A 1 84 ? -5.393 2.440 7.450 1.00 96.62 84 CYS A O 1
ATOM 641 N N . ILE A 1 85 ? -6.212 2.456 5.354 1.00 94.75 85 ILE A N 1
ATOM 642 C CA . ILE A 1 85 ? -7.624 2.413 5.768 1.00 94.75 85 ILE A CA 1
ATOM 643 C C . ILE A 1 85 ? -7.923 1.103 6.502 1.00 94.75 85 ILE A C 1
ATOM 645 O O . ILE A 1 85 ? -8.482 1.134 7.601 1.00 94.75 85 ILE A O 1
ATOM 649 N N . ALA A 1 86 ? -7.524 -0.033 5.927 1.00 96.19 86 ALA A N 1
ATOM 650 C CA . ALA A 1 86 ? -7.711 -1.346 6.533 1.00 96.19 86 ALA A CA 1
ATOM 651 C C . ALA A 1 86 ? -7.023 -1.436 7.904 1.00 96.19 86 ALA A C 1
ATOM 653 O O . ALA A 1 86 ? -7.653 -1.841 8.882 1.00 96.19 86 ALA A O 1
ATOM 654 N N . ALA A 1 87 ? -5.773 -0.970 7.998 1.00 96.00 87 ALA A N 1
ATOM 655 C CA . ALA A 1 87 ? -5.016 -0.937 9.245 1.00 96.00 87 ALA A CA 1
ATOM 656 C C . ALA A 1 87 ? -5.708 -0.077 10.314 1.00 96.00 87 ALA A C 1
ATOM 658 O O . ALA A 1 87 ? -5.846 -0.517 11.454 1.00 96.00 87 ALA A O 1
ATOM 659 N N . ARG A 1 88 ? -6.213 1.114 9.957 1.00 95.19 88 ARG A N 1
ATOM 660 C CA . ARG A 1 88 ? -6.924 1.978 10.913 1.00 95.19 88 ARG A CA 1
ATOM 661 C C . ARG A 1 88 ? -8.229 1.348 11.397 1.00 95.19 88 ARG A C 1
ATOM 663 O O . ARG A 1 88 ? -8.511 1.417 12.592 1.00 95.19 88 ARG A O 1
ATOM 670 N N . CYS A 1 89 ? -9.002 0.730 10.502 1.00 94.19 89 CYS A N 1
ATOM 671 C CA . CYS A 1 89 ? -10.232 0.024 10.875 1.00 94.19 89 CYS A CA 1
ATOM 672 C C . CYS A 1 89 ? -9.927 -1.139 11.827 1.00 94.19 89 CYS A C 1
ATOM 674 O O . CYS A 1 89 ? -10.585 -1.269 12.857 1.00 94.19 89 CYS A O 1
ATOM 676 N N . HIS A 1 90 ? -8.892 -1.928 11.522 1.00 93.38 90 HIS A N 1
ATOM 677 C CA . HIS A 1 90 ? -8.422 -3.006 12.388 1.00 93.38 90 HIS A CA 1
ATOM 678 C C . HIS A 1 90 ? -8.031 -2.491 13.778 1.00 93.38 90 HIS A C 1
ATOM 680 O O . HIS A 1 90 ? -8.489 -3.044 14.771 1.00 93.38 90 HIS A O 1
ATOM 686 N N . THR A 1 91 ? -7.234 -1.420 13.872 1.00 94.94 91 THR A N 1
ATOM 687 C CA . THR A 1 91 ? -6.826 -0.850 15.167 1.00 94.94 91 THR A CA 1
ATOM 688 C C . THR A 1 91 ? -8.027 -0.437 16.012 1.00 94.94 91 THR A C 1
ATOM 690 O O . THR A 1 91 ? -8.091 -0.802 17.179 1.00 94.94 91 THR A O 1
ATOM 693 N N . LEU A 1 92 ? -8.997 0.273 15.427 1.00 93.94 92 LEU A N 1
ATOM 694 C CA . LEU A 1 92 ? -10.185 0.719 16.161 1.00 93.94 92 L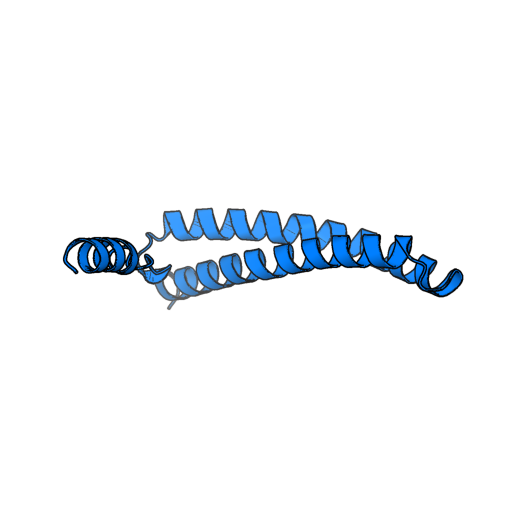EU A CA 1
ATOM 695 C C . LEU A 1 92 ? -11.058 -0.453 16.622 1.00 93.94 92 LEU A C 1
ATOM 697 O O . LEU A 1 92 ? -11.551 -0.440 17.745 1.00 93.94 92 LEU A O 1
ATOM 701 N N . LEU A 1 93 ? -11.240 -1.474 15.781 1.00 93.44 93 LEU A N 1
ATOM 702 C CA . LEU A 1 93 ? -11.972 -2.682 16.169 1.00 93.44 93 LEU A CA 1
ATOM 703 C C . LEU A 1 93 ? -11.251 -3.439 17.282 1.00 93.44 93 LEU A C 1
ATOM 705 O O . LEU A 1 93 ? -11.886 -3.854 18.249 1.00 93.44 93 LEU A O 1
ATOM 709 N N . TYR A 1 94 ? -9.928 -3.571 17.170 1.00 93.69 94 TYR A N 1
ATOM 710 C CA . TYR A 1 94 ? -9.112 -4.228 18.180 1.00 93.69 94 TYR A CA 1
ATOM 711 C C . TYR A 1 94 ? -9.238 -3.531 19.540 1.00 93.69 94 TYR A C 1
ATOM 713 O O . TYR A 1 94 ? -9.494 -4.183 20.549 1.00 93.69 94 TYR A O 1
ATOM 721 N N . GLU A 1 95 ? -9.134 -2.200 19.553 1.00 94.06 95 GLU A N 1
ATOM 722 C CA . GLU A 1 95 ? -9.280 -1.386 20.764 1.00 94.06 95 GLU A CA 1
ATOM 723 C C . GLU A 1 95 ? -10.675 -1.462 21.390 1.00 94.06 95 GLU A C 1
ATOM 725 O O . GLU A 1 95 ? -10.785 -1.335 22.601 1.00 94.06 95 GLU A O 1
ATOM 730 N N . ARG A 1 96 ? -11.736 -1.652 20.598 1.00 91.50 96 ARG A N 1
ATOM 731 C CA . ARG A 1 96 ? -13.113 -1.710 21.116 1.00 91.50 96 ARG A CA 1
ATOM 732 C C . ARG A 1 96 ? -13.516 -3.086 21.635 1.00 91.50 96 ARG A C 1
ATOM 734 O O . ARG A 1 96 ? -14.360 -3.168 22.519 1.00 91.50 96 ARG A O 1
ATOM 741 N N . TRP A 1 97 ? -12.999 -4.153 21.025 1.00 91.88 97 TRP A N 1
ATOM 742 C CA . TRP A 1 97 ? -13.477 -5.519 21.273 1.00 91.88 97 TRP A CA 1
ATOM 743 C C . TRP A 1 97 ? -12.534 -6.338 22.155 1.00 91.88 97 TRP A C 1
ATOM 745 O O . TRP A 1 97 ? -12.988 -7.283 22.797 1.00 91.88 97 TRP A O 1
ATOM 755 N N . PHE A 1 98 ? -11.237 -6.014 22.179 1.00 91.06 98 PHE A N 1
ATOM 756 C CA . PHE A 1 98 ? -10.212 -6.869 22.793 1.00 91.06 98 PHE A CA 1
ATOM 757 C C . PHE A 1 98 ? -9.339 -6.169 23.840 1.00 91.06 98 PHE A C 1
ATOM 759 O O . PHE A 1 98 ? -8.510 -6.834 24.464 1.00 91.06 98 PHE A O 1
ATOM 766 N N . LYS A 1 99 ? -9.490 -4.856 24.028 1.00 78.75 99 LYS A N 1
ATOM 767 C CA . LYS A 1 99 ? -8.752 -4.060 25.013 1.00 78.75 99 LYS A CA 1
ATOM 768 C C . LYS A 1 99 ? -9.716 -3.431 26.008 1.00 78.75 99 LYS A C 1
ATOM 770 O O . LYS A 1 99 ? -9.319 -3.341 27.190 1.00 78.75 99 LYS A O 1
#

Secondary structure (DSSP, 8-state):
-HHHHHHHHHHHHS----GGGS-HHHHHHHHHHHHHHHHHHHHHHHHHHHHHHHHHHHH---HHHHHHHHHHHHHHHHHHHHHHHHHHHHHHHHHHHT-

Radius of gyration: 20.29 Å; chains: 1; bounding box: 41×50×47 Å